Protein AF-A0A075A414-F1 (afdb_monomer)

InterPro domains:
  IPR001487 Bromodomain [PF00439] (1-44)
  IPR001487 Bromodomain [PR00503] (6-24)
  IPR001487 Bromodomain [PR00503] (24-43)
  IPR001487 Bromodomain [PS50014] (1-43)
  IPR001487 Bromodomain [SM00297] (1-62)
  IPR036427 Bromodomain-like superfamily [G3DSA:1.20.920.10] (1-74)
  IPR036427 Bromodomain-like superfamily [SSF47370] (1-72)
  IPR050935 Bromodomain-containing chromatin reader [PTHR22880] (1-79)

Mean predicted aligned error: 11.96 Å

Foldseek 3Di:
DDLVVLVVCVLQVVDQFVVVSVVVLVVVLVVQCVPQPCPDPSNVVSVVLVVVVVVVSVVDDGPPDPPRDDPPPDDPVVVVVVSVVSVVVVVVVVVVVVVVVVVD

Structure (mmCIF, N/CA/C/O backbone):
data_AF-A0A075A414-F1
#
_entry.id   AF-A0A075A414-F1
#
loop_
_atom_site.group_PDB
_atom_site.id
_atom_site.type_symbol
_atom_site.label_atom_id
_atom_site.label_alt_id
_atom_site.label_comp_id
_atom_site.label_asym_id
_atom_site.label_entity_id
_atom_site.label_seq_id
_atom_site.pdbx_PDB_ins_code
_atom_site.Cartn_x
_atom_site.Cartn_y
_atom_site.Cartn_z
_atom_site.occupancy
_atom_site.B_iso_or_equiv
_atom_site.auth_seq_id
_atom_site.auth_comp_id
_atom_site.auth_asym_id
_atom_site.auth_atom_id
_atom_site.pdbx_PDB_model_num
ATOM 1 N N . MET A 1 1 ? 3.922 -5.658 6.764 1.00 89.81 1 MET A N 1
ATOM 2 C CA . MET A 1 1 ? 4.330 -4.712 5.708 1.00 89.81 1 MET A CA 1
ATOM 3 C C . MET A 1 1 ? 3.948 -3.312 6.148 1.00 89.81 1 MET A C 1
ATOM 5 O O . MET A 1 1 ? 2.891 -3.174 6.752 1.00 89.81 1 MET A O 1
ATOM 9 N N . ASP A 1 2 ? 4.787 -2.316 5.876 1.00 91.12 2 ASP A N 1
ATOM 10 C CA . ASP A 1 2 ? 4.576 -0.896 6.188 1.00 91.12 2 ASP A CA 1
ATOM 11 C C . ASP A 1 2 ? 5.215 -0.018 5.094 1.00 91.12 2 ASP A C 1
ATOM 13 O O . ASP A 1 2 ? 6.011 -0.505 4.287 1.00 91.12 2 ASP A O 1
ATOM 17 N N . LEU A 1 3 ? 4.890 1.279 5.063 1.00 86.44 3 LEU A N 1
ATOM 18 C CA . LEU A 1 3 ? 5.360 2.188 4.009 1.00 86.44 3 LEU A CA 1
ATOM 19 C C . LEU A 1 3 ? 6.884 2.371 3.974 1.00 86.44 3 LEU A C 1
ATOM 21 O O . LEU A 1 3 ? 7.440 2.581 2.895 1.00 86.44 3 LEU A O 1
ATOM 25 N N . SER A 1 4 ? 7.574 2.300 5.115 1.00 89.38 4 SER A N 1
ATOM 26 C CA . SER A 1 4 ? 9.036 2.453 5.166 1.00 89.38 4 SER A CA 1
ATOM 27 C C . SER A 1 4 ? 9.721 1.229 4.566 1.00 89.38 4 SER A C 1
ATOM 29 O O . SER A 1 4 ? 10.649 1.361 3.761 1.00 89.38 4 SER A O 1
ATOM 31 N N . THR A 1 5 ? 9.214 0.039 4.891 1.00 89.31 5 THR A N 1
ATOM 32 C CA . THR A 1 5 ? 9.655 -1.216 4.274 1.00 89.31 5 THR A CA 1
ATOM 33 C C . THR A 1 5 ? 9.357 -1.225 2.774 1.00 89.31 5 THR A 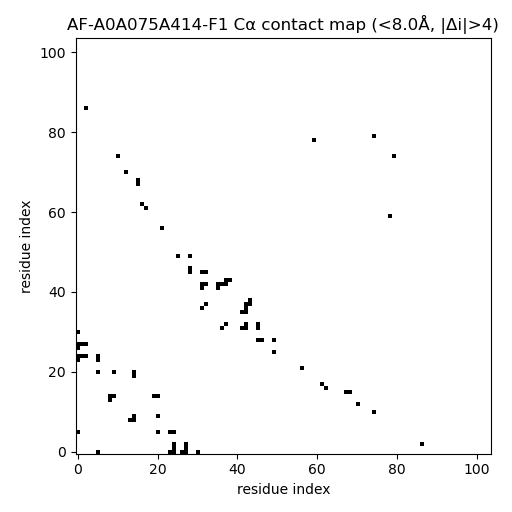C 1
ATOM 35 O O . THR A 1 5 ? 10.260 -1.466 1.972 1.00 89.31 5 THR A O 1
ATOM 38 N N . GLY A 1 6 ? 8.131 -0.869 2.373 1.00 89.75 6 GLY A N 1
ATOM 39 C CA . GLY A 1 6 ? 7.730 -0.808 0.965 1.00 89.75 6 GLY A CA 1
ATOM 40 C C . GLY A 1 6 ? 8.596 0.154 0.144 1.00 89.75 6 GLY A C 1
ATOM 41 O O . GLY A 1 6 ? 9.052 -0.201 -0.942 1.00 89.75 6 GLY A O 1
ATOM 42 N N . LYS A 1 7 ? 8.910 1.335 0.697 1.00 86.88 7 LYS A N 1
ATOM 43 C CA . LYS A 1 7 ? 9.838 2.302 0.092 1.00 86.88 7 LYS A CA 1
ATOM 44 C C . LYS A 1 7 ? 11.242 1.718 -0.073 1.00 86.88 7 LYS A C 1
ATOM 46 O O . LYS A 1 7 ? 11.839 1.879 -1.132 1.00 86.88 7 LYS A O 1
ATOM 51 N N . THR A 1 8 ? 11.771 1.061 0.960 1.00 90.56 8 THR A N 1
ATOM 52 C CA . THR A 1 8 ? 13.116 0.465 0.923 1.00 90.56 8 THR A CA 1
ATOM 53 C C . THR A 1 8 ? 13.216 -0.593 -0.172 1.00 90.56 8 THR A C 1
ATOM 55 O O . THR A 1 8 ? 14.133 -0.534 -0.988 1.00 90.56 8 THR A O 1
ATOM 58 N N . LYS A 1 9 ? 12.239 -1.506 -0.249 1.00 89.75 9 LYS A N 1
ATOM 59 C CA . LYS A 1 9 ? 12.177 -2.536 -1.297 1.00 89.75 9 LYS A CA 1
ATOM 60 C C . LYS A 1 9 ? 12.110 -1.932 -2.700 1.00 89.75 9 LYS A C 1
ATOM 62 O O . LYS A 1 9 ? 12.812 -2.389 -3.596 1.00 89.75 9 LYS A O 1
ATOM 67 N N . LEU A 1 10 ? 11.312 -0.877 -2.871 1.00 87.06 10 LEU A N 1
ATOM 68 C CA . LEU A 1 10 ? 11.174 -0.184 -4.149 1.00 87.06 10 LEU A CA 1
ATOM 69 C C . LEU A 1 10 ? 12.483 0.468 -4.601 1.00 87.06 10 LEU A C 1
ATOM 71 O O . LEU A 1 10 ? 12.898 0.275 -5.738 1.00 87.06 10 LEU A O 1
ATOM 75 N N . VAL A 1 11 ? 13.141 1.226 -3.718 1.00 87.69 11 VAL A N 1
ATOM 76 C CA . VAL A 1 11 ? 14.416 1.898 -4.034 1.00 87.69 11 VAL A CA 1
ATOM 77 C C . VAL A 1 11 ? 15.517 0.882 -4.330 1.00 87.69 11 VAL A C 1
ATOM 79 O O . VAL A 1 11 ? 16.370 1.131 -5.173 1.00 87.69 11 VAL A O 1
ATOM 82 N N . ALA A 1 12 ? 15.477 -0.275 -3.672 1.00 89.00 12 ALA A N 1
ATOM 83 C CA . ALA A 1 12 ? 16.390 -1.379 -3.928 1.00 89.00 12 ALA A CA 1
ATOM 84 C C . ALA A 1 12 ? 16.042 -2.199 -5.190 1.00 89.00 12 ALA A C 1
ATOM 86 O O . ALA A 1 12 ? 16.703 -3.204 -5.439 1.00 89.00 12 ALA A O 1
ATOM 87 N N . GLY A 1 13 ? 15.013 -1.819 -5.961 1.00 86.31 13 GLY A N 1
ATOM 88 C CA . GLY A 1 13 ? 14.616 -2.521 -7.186 1.00 86.31 13 GLY A CA 1
ATOM 89 C C . GLY A 1 13 ? 14.095 -3.942 -6.949 1.00 86.31 13 GLY A C 1
ATOM 90 O O . GLY A 1 13 ? 14.203 -4.787 -7.828 1.00 86.31 13 GLY A O 1
ATOM 91 N N . GLN A 1 14 ? 13.559 -4.234 -5.759 1.00 91.06 14 GLN A N 1
ATOM 92 C CA . GLN A 1 14 ? 13.147 -5.591 -5.368 1.00 91.06 14 GLN A CA 1
ATOM 93 C C . GLN A 1 14 ? 11.753 -5.993 -5.870 1.00 91.06 14 GLN A C 1
ATOM 95 O O . GLN A 1 14 ? 11.295 -7.088 -5.553 1.00 91.06 14 GLN A O 1
ATOM 100 N N . TYR A 1 15 ? 11.066 -5.113 -6.602 1.00 88.81 15 TYR A N 1
ATOM 101 C CA . TYR A 1 15 ? 9.787 -5.417 -7.237 1.00 88.81 15 TYR A CA 1
ATOM 102 C C . TYR A 1 15 ? 9.992 -5.581 -8.738 1.00 88.81 15 TYR A C 1
ATOM 104 O O . TYR A 1 15 ? 10.461 -4.660 -9.404 1.00 88.81 15 TYR A O 1
ATOM 112 N N . HIS A 1 16 ? 9.602 -6.736 -9.267 1.00 86.31 16 HIS A N 1
ATOM 113 C CA . HIS A 1 16 ? 9.694 -7.056 -10.694 1.00 86.31 16 HIS A CA 1
ATOM 114 C C . HIS A 1 16 ? 8.527 -6.475 -11.490 1.00 86.31 16 HIS A C 1
ATOM 116 O O . HIS A 1 16 ? 8.582 -6.401 -12.714 1.00 86.31 16 HIS A O 1
ATOM 122 N N . SER A 1 17 ? 7.456 -6.080 -10.801 1.00 87.38 17 SER A N 1
ATOM 123 C CA . SER A 1 17 ? 6.312 -5.404 -11.396 1.00 87.38 17 SER A CA 1
ATOM 124 C C . SER A 1 17 ? 5.668 -4.442 -10.403 1.00 87.38 17 SER A C 1
ATOM 126 O O . SER A 1 17 ? 5.766 -4.613 -9.183 1.00 87.38 17 SER A O 1
ATOM 128 N N . LYS A 1 18 ? 4.920 -3.462 -10.922 1.00 87.88 18 LYS A N 1
ATOM 129 C CA . LYS A 1 18 ? 4.101 -2.577 -10.083 1.00 87.88 18 LYS A CA 1
ATOM 130 C C . LYS A 1 18 ? 3.062 -3.340 -9.249 1.00 87.88 18 LYS A C 1
ATOM 132 O O . LYS A 1 18 ? 2.646 -2.845 -8.204 1.00 87.88 18 LYS A O 1
ATOM 137 N N . TYR A 1 19 ? 2.659 -4.539 -9.678 1.00 93.00 19 TYR A N 1
ATOM 138 C CA . TYR A 1 19 ? 1.702 -5.370 -8.951 1.00 93.00 19 TYR A CA 1
ATOM 139 C C . TYR A 1 19 ? 2.305 -5.959 -7.673 1.00 93.00 19 TYR A C 1
ATOM 141 O O . TYR A 1 19 ? 1.643 -5.922 -6.644 1.00 93.00 19 TYR A O 1
ATOM 149 N N . GLU A 1 20 ? 3.576 -6.380 -7.687 1.00 90.69 20 GLU A N 1
ATOM 150 C CA . GLU A 1 20 ? 4.255 -6.853 -6.467 1.00 90.69 20 GLU A CA 1
ATOM 151 C C . GLU A 1 20 ? 4.358 -5.740 -5.411 1.00 90.69 20 GLU A C 1
ATOM 153 O O . GLU A 1 20 ? 4.164 -5.975 -4.218 1.00 90.69 20 GLU A O 1
ATOM 158 N N . PHE A 1 21 ? 4.604 -4.500 -5.850 1.00 92.50 21 PHE A N 1
ATOM 159 C CA . PHE A 1 21 ? 4.544 -3.335 -4.968 1.00 92.50 21 PHE A CA 1
ATOM 160 C C . PHE A 1 21 ? 3.128 -3.118 -4.417 1.00 92.50 21 PHE A C 1
ATOM 162 O O . PHE A 1 21 ? 2.961 -2.879 -3.220 1.00 92.50 21 PHE A O 1
ATOM 169 N N . ALA A 1 22 ? 2.103 -3.211 -5.268 1.00 93.75 22 ALA A N 1
ATOM 170 C CA . ALA A 1 22 ? 0.719 -3.040 -4.842 1.00 93.75 22 ALA A CA 1
ATOM 171 C C . ALA A 1 22 ? 0.278 -4.098 -3.828 1.00 93.75 22 ALA A C 1
ATOM 173 O O . ALA A 1 22 ? -0.410 -3.756 -2.868 1.00 93.75 22 ALA A O 1
ATOM 174 N N . ASP A 1 23 ? 0.701 -5.347 -3.992 1.00 96.31 23 ASP A N 1
ATOM 175 C CA . ASP A 1 23 ? 0.366 -6.434 -3.074 1.00 96.31 23 ASP A CA 1
ATOM 176 C C . ASP A 1 23 ? 0.930 -6.190 -1.672 1.00 96.31 23 ASP A C 1
ATOM 178 O O . ASP A 1 23 ? 0.223 -6.366 -0.678 1.00 96.31 23 ASP A O 1
ATOM 182 N N . ASP A 1 24 ? 2.154 -5.674 -1.574 1.00 96.25 24 ASP A N 1
ATOM 183 C CA . ASP A 1 24 ? 2.751 -5.294 -0.296 1.00 96.25 24 ASP A CA 1
ATOM 184 C C . ASP A 1 24 ? 1.996 -4.132 0.374 1.00 96.25 24 ASP A C 1
ATOM 186 O O . ASP A 1 24 ? 1.705 -4.167 1.578 1.00 96.25 24 ASP A O 1
ATOM 190 N N . ILE A 1 25 ? 1.613 -3.108 -0.390 1.00 95.25 25 ILE A N 1
ATOM 191 C CA . ILE A 1 25 ? 0.834 -1.983 0.146 1.00 95.25 25 ILE A CA 1
ATOM 192 C C . ILE A 1 25 ? -0.575 -2.430 0.570 1.00 95.25 25 ILE A C 1
ATOM 194 O O . ILE A 1 25 ? -1.046 -2.055 1.646 1.00 95.25 25 ILE A O 1
ATOM 198 N N . ARG A 1 26 ? -1.232 -3.300 -0.201 1.00 97.25 26 ARG A N 1
ATOM 199 C CA . ARG A 1 26 ? -2.525 -3.901 0.169 1.00 97.25 26 ARG A CA 1
ATOM 200 C C . ARG A 1 26 ? -2.406 -4.780 1.408 1.00 97.25 26 ARG A C 1
ATOM 202 O O . ARG A 1 26 ? -3.263 -4.719 2.287 1.00 97.25 26 ARG A O 1
ATOM 209 N N . LEU A 1 27 ? -1.315 -5.533 1.547 1.00 96.75 27 LEU A N 1
ATOM 210 C CA . LEU A 1 27 ? -1.022 -6.307 2.750 1.00 96.75 27 LEU A CA 1
ATOM 211 C C . LEU A 1 27 ? -0.861 -5.404 3.982 1.00 96.75 27 LEU A C 1
ATOM 213 O O . LEU A 1 27 ? -1.302 -5.772 5.071 1.00 96.75 27 LEU A O 1
ATOM 217 N N . MET A 1 28 ? -0.254 -4.222 3.847 1.00 96.44 28 MET A N 1
ATOM 218 C CA . MET A 1 28 ? -0.200 -3.241 4.937 1.00 96.44 28 MET A CA 1
ATOM 219 C C . MET A 1 28 ? -1.612 -2.822 5.384 1.00 96.44 28 MET A C 1
ATOM 221 O O . MET A 1 28 ? -1.888 -2.839 6.585 1.00 96.44 28 MET A O 1
ATOM 225 N N . PHE A 1 29 ? -2.517 -2.506 4.451 1.00 95.38 29 PHE A N 1
ATOM 226 C CA . PHE A 1 29 ? -3.908 -2.164 4.778 1.00 95.38 29 PHE A CA 1
ATOM 227 C C . PHE A 1 29 ? -4.666 -3.334 5.412 1.00 95.38 29 PHE A C 1
ATOM 229 O O . PHE A 1 29 ? -5.272 -3.168 6.468 1.00 95.38 29 PHE A O 1
ATOM 236 N N . ASN A 1 30 ? -4.550 -4.537 4.849 1.00 96.56 30 ASN A N 1
ATOM 237 C CA . ASN A 1 30 ? -5.193 -5.734 5.394 1.00 96.56 30 ASN A CA 1
ATOM 238 C C . ASN A 1 30 ? -4.737 -6.025 6.828 1.00 96.56 30 ASN A C 1
ATOM 240 O O . ASN A 1 30 ? -5.554 -6.356 7.686 1.00 96.56 30 ASN A O 1
ATOM 244 N N . ASN A 1 31 ? -3.444 -5.856 7.116 1.00 94.56 31 ASN A N 1
ATOM 245 C CA . ASN A 1 31 ? -2.932 -5.975 8.478 1.00 94.56 31 ASN A CA 1
ATOM 246 C C . ASN A 1 31 ? -3.497 -4.876 9.385 1.00 94.56 31 ASN A C 1
ATOM 248 O O . ASN A 1 31 ? -3.895 -5.172 10.509 1.00 94.56 31 ASN A O 1
ATOM 252 N N . CYS A 1 32 ? -3.587 -3.633 8.902 1.00 94.69 32 CYS A N 1
ATOM 253 C CA . CYS A 1 32 ? -4.218 -2.544 9.648 1.00 94.69 32 CYS A CA 1
ATOM 254 C C . CYS A 1 32 ? -5.647 -2.919 10.074 1.00 94.69 32 CYS A C 1
ATOM 256 O O . CYS A 1 32 ? -5.977 -2.813 11.253 1.00 94.69 32 CYS A O 1
ATOM 258 N N . TYR A 1 33 ? -6.465 -3.434 9.158 1.00 95.25 33 TYR A N 1
ATOM 259 C CA . TYR A 1 33 ? -7.847 -3.815 9.458 1.00 95.25 33 TYR A CA 1
ATOM 260 C C . TYR A 1 33 ? -7.925 -5.022 10.388 1.00 95.25 33 TYR A C 1
ATOM 262 O O . TYR A 1 33 ? -8.686 -5.017 11.353 1.00 95.25 33 TYR A O 1
ATOM 270 N N . LYS A 1 34 ? -7.087 -6.034 10.144 1.00 94.00 34 LYS A N 1
ATOM 271 C CA . LYS A 1 34 ? -7.045 -7.259 10.943 1.00 94.00 34 LYS A CA 1
ATOM 272 C C . LYS A 1 34 ? -6.672 -6.999 12.402 1.00 94.00 34 LYS A C 1
ATOM 274 O O . LYS A 1 34 ? -7.273 -7.599 13.287 1.00 94.00 34 LYS A O 1
ATOM 279 N N . TYR A 1 35 ? -5.671 -6.156 12.654 1.00 93.94 35 TYR A N 1
ATOM 280 C CA . TYR A 1 35 ? -5.151 -5.945 14.008 1.00 93.94 35 TYR A CA 1
ATOM 281 C C . TYR A 1 35 ? -5.888 -4.856 14.782 1.00 93.94 35 TYR A C 1
ATOM 283 O O . TYR A 1 35 ? -5.990 -4.962 16.000 1.00 93.94 35 TYR A O 1
ATOM 291 N N . ASN A 1 36 ? -6.411 -3.834 14.101 1.00 90.62 36 ASN A N 1
ATOM 292 C CA . ASN A 1 36 ? -7.114 -2.737 14.769 1.00 90.62 36 ASN A CA 1
ATOM 293 C C . ASN A 1 36 ? -8.641 -2.915 14.777 1.00 90.62 36 ASN A C 1
ATOM 295 O O . ASN A 1 36 ? -9.331 -2.189 15.484 1.00 90.62 36 ASN A O 1
ATOM 299 N N . GLY A 1 37 ? -9.177 -3.868 14.011 1.00 91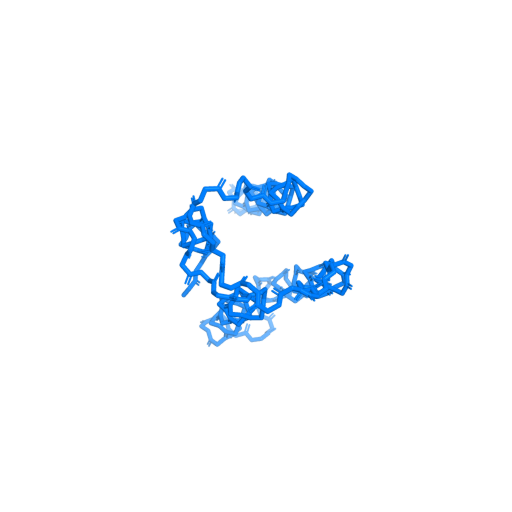.81 37 GLY A N 1
ATOM 300 C CA . GLY A 1 37 ? -10.613 -4.023 13.792 1.00 91.81 37 GLY A CA 1
ATOM 301 C C . GLY A 1 37 ? -11.136 -3.046 12.738 1.00 91.81 37 GLY A C 1
ATOM 302 O O . GLY A 1 37 ? -10.718 -1.888 12.667 1.00 91.81 37 GLY A O 1
ATOM 303 N N . GLU A 1 38 ? -12.067 -3.513 11.910 1.00 92.50 38 GLU A N 1
ATOM 304 C CA . GLU A 1 38 ? -12.553 -2.782 10.733 1.00 92.50 38 GLU A CA 1
ATOM 305 C C . GLU A 1 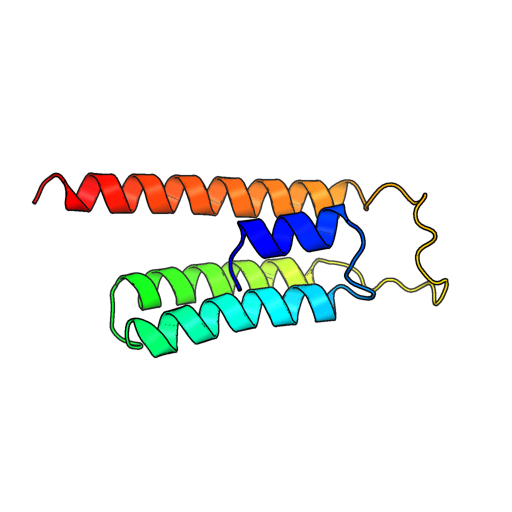38 ? -13.274 -1.461 11.026 1.00 92.50 38 GLU A C 1
ATOM 307 O O . GLU A 1 38 ? -13.296 -0.583 10.155 1.00 92.50 38 GLU A O 1
ATOM 312 N N . ASP A 1 39 ? -13.835 -1.332 12.230 1.00 91.81 39 ASP A N 1
ATOM 313 C CA . ASP A 1 39 ? -14.599 -0.166 12.688 1.00 91.81 39 ASP A CA 1
ATOM 314 C C . ASP A 1 39 ? -13.756 0.840 13.483 1.00 91.81 39 ASP A C 1
ATOM 316 O O . ASP A 1 39 ? -14.249 1.907 13.863 1.00 91.81 39 ASP A O 1
ATOM 320 N N . SER A 1 40 ? -12.480 0.529 13.729 1.00 94.56 40 SER A N 1
ATOM 321 C CA . SER A 1 40 ? -11.567 1.447 14.409 1.00 94.56 40 SER A CA 1
ATOM 322 C C . SER A 1 40 ? -11.306 2.698 13.574 1.00 94.56 40 SER A C 1
ATOM 324 O O . SER A 1 40 ? -11.302 2.668 12.340 1.00 94.56 40 SER A O 1
ATOM 326 N N . ASP A 1 41 ? -11.029 3.818 14.238 1.00 91.44 41 ASP A N 1
ATOM 327 C CA . ASP A 1 41 ? -10.761 5.077 13.537 1.00 91.44 41 ASP A CA 1
ATOM 328 C C . ASP A 1 41 ? -9.508 4.989 12.658 1.00 91.44 41 ASP A C 1
ATOM 330 O O . ASP A 1 41 ? -9.483 5.524 11.548 1.00 91.44 41 ASP A O 1
ATOM 334 N N . VAL A 1 42 ? -8.509 4.210 13.081 1.00 88.25 42 VAL A N 1
ATOM 335 C CA . VAL A 1 42 ? -7.326 3.920 12.263 1.00 88.25 42 VAL A CA 1
ATOM 336 C C . VAL A 1 42 ? -7.670 3.092 11.019 1.00 88.25 42 VAL A C 1
ATOM 338 O O . VAL A 1 42 ? -7.146 3.379 9.940 1.00 88.25 42 VAL A O 1
ATOM 341 N N . ALA A 1 43 ? -8.595 2.128 11.106 1.00 91.12 43 ALA A N 1
ATOM 342 C CA . ALA A 1 43 ? -9.063 1.380 9.940 1.00 91.12 43 ALA A CA 1
ATOM 343 C C . ALA A 1 43 ? -9.867 2.263 8.975 1.00 91.12 43 ALA A C 1
ATOM 345 O O . ALA A 1 43 ? -9.672 2.163 7.763 1.00 91.12 43 ALA A O 1
ATOM 346 N N . LYS A 1 44 ? -10.699 3.184 9.479 1.00 92.75 44 LYS A N 1
ATOM 347 C CA . LYS A 1 44 ? -11.421 4.163 8.642 1.00 92.75 44 LYS A CA 1
ATOM 348 C C . LYS A 1 44 ? -10.454 5.055 7.860 1.00 92.75 44 LYS A C 1
ATOM 350 O O . LYS A 1 44 ? -10.601 5.202 6.647 1.00 92.75 44 LYS A O 1
ATOM 355 N N . VAL A 1 45 ? -9.423 5.589 8.521 1.00 92.88 45 VAL A N 1
ATOM 356 C CA . VAL A 1 45 ? -8.356 6.357 7.851 1.00 92.88 45 VAL A CA 1
ATOM 357 C C . VAL A 1 45 ? -7.597 5.479 6.850 1.00 92.88 45 VAL A C 1
ATOM 359 O O . VAL A 1 45 ? -7.316 5.914 5.732 1.00 92.88 45 VAL A O 1
ATOM 362 N N . GLY A 1 46 ? -7.318 4.225 7.209 1.00 91.69 46 GLY A N 1
ATOM 363 C CA . GLY A 1 46 ? -6.6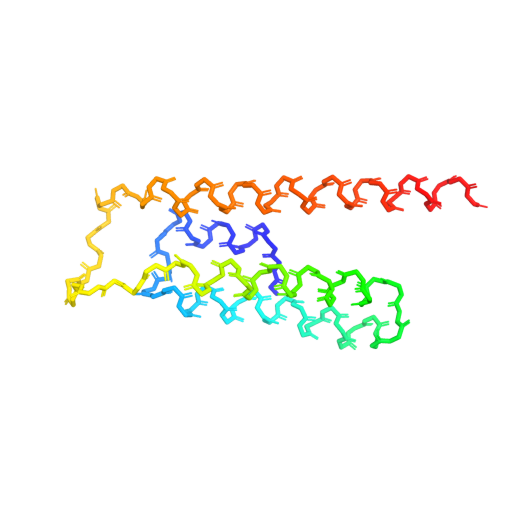98 3.250 6.318 1.00 91.69 46 GLY A CA 1
ATOM 364 C C . GLY A 1 46 ? -7.510 3.003 5.044 1.00 91.69 46 GLY A C 1
ATOM 365 O O . GLY A 1 46 ? -6.929 2.960 3.967 1.00 91.69 46 GLY A O 1
ATOM 366 N N . LYS A 1 47 ? -8.842 2.879 5.137 1.00 93.50 47 LYS A N 1
ATOM 367 C CA . LYS A 1 47 ? -9.752 2.696 3.987 1.00 93.50 47 LYS A CA 1
ATOM 368 C C . LYS A 1 47 ? -9.729 3.906 3.041 1.00 93.50 47 LYS A C 1
ATOM 370 O O . LYS A 1 47 ? -9.668 3.731 1.826 1.00 93.50 47 LYS A O 1
ATOM 375 N N . LEU A 1 48 ? -9.686 5.130 3.581 1.00 92.75 48 LEU A N 1
ATOM 376 C CA . LEU A 1 48 ? -9.524 6.349 2.772 1.00 92.75 48 LEU A CA 1
ATOM 377 C C . LEU A 1 48 ? -8.182 6.369 2.029 1.00 92.75 48 LEU A C 1
ATOM 379 O O . LEU A 1 48 ? -8.129 6.681 0.841 1.00 92.75 48 LEU A O 1
ATOM 383 N N . LEU A 1 49 ? -7.094 6.012 2.717 1.00 90.88 49 LEU A N 1
ATOM 384 C CA . LEU A 1 49 ? -5.768 5.968 2.106 1.00 90.88 49 LEU A CA 1
ATOM 385 C C . LEU A 1 49 ? -5.664 4.868 1.041 1.00 90.88 49 LEU A C 1
ATOM 387 O O . LEU A 1 49 ? -5.052 5.098 -0.000 1.00 90.88 49 LEU A O 1
ATOM 391 N N . GLN A 1 50 ? -6.292 3.711 1.270 1.00 94.69 50 GLN A N 1
ATOM 392 C CA . GLN A 1 50 ? -6.381 2.645 0.276 1.00 94.69 50 GLN A CA 1
ATOM 393 C C . GLN A 1 50 ? -7.109 3.125 -0.985 1.00 94.69 50 GLN A C 1
ATOM 395 O O . GLN A 1 50 ? -6.605 2.908 -2.080 1.0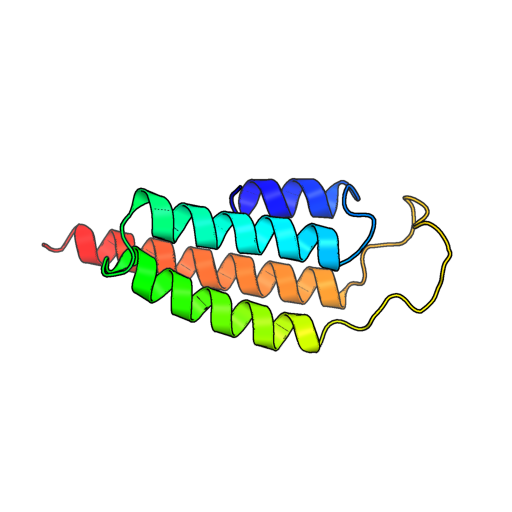0 94.69 50 GLN A O 1
ATOM 400 N N . ALA A 1 51 ? -8.233 3.838 -0.859 1.00 93.25 51 ALA A N 1
ATOM 401 C CA . ALA A 1 51 ? -8.950 4.367 -2.022 1.00 93.25 51 ALA A CA 1
ATOM 402 C C . ALA A 1 51 ? -8.079 5.318 -2.868 1.00 93.25 51 ALA A C 1
ATOM 404 O O . ALA A 1 51 ? -8.016 5.178 -4.088 1.00 93.25 51 ALA A O 1
ATOM 405 N N . ILE A 1 52 ? -7.347 6.234 -2.220 1.00 91.62 52 ILE A N 1
ATOM 406 C CA . ILE A 1 52 ? -6.405 7.144 -2.898 1.00 91.62 52 ILE A CA 1
ATOM 407 C C . ILE A 1 52 ? -5.283 6.358 -3.587 1.00 91.62 52 ILE A C 1
ATOM 409 O O . ILE A 1 52 ? -4.872 6.699 -4.700 1.00 91.62 52 ILE A O 1
ATOM 413 N N . PHE A 1 53 ? -4.774 5.316 -2.925 1.00 92.69 53 PHE A N 1
ATOM 414 C CA . PHE A 1 53 ? -3.752 4.445 -3.488 1.00 92.69 53 PHE A CA 1
ATOM 415 C C . PHE A 1 53 ? -4.252 3.746 -4.757 1.00 92.69 53 PHE A C 1
ATOM 417 O O . PHE A 1 53 ? -3.585 3.846 -5.781 1.00 92.69 53 PHE A O 1
ATOM 424 N N . GLU A 1 54 ? -5.425 3.109 -4.724 1.00 93.81 54 GLU A N 1
ATOM 425 C CA . GLU A 1 54 ? -5.971 2.389 -5.883 1.00 93.81 54 GLU A CA 1
ATOM 426 C C . GLU A 1 54 ? -6.263 3.341 -7.056 1.00 93.81 54 GLU A C 1
ATOM 428 O O . GLU A 1 54 ? -5.901 3.047 -8.195 1.00 93.81 54 GLU A O 1
ATOM 433 N N . GLU A 1 55 ? -6.820 4.530 -6.794 1.00 92.75 55 GLU A N 1
ATOM 434 C CA . GLU A 1 55 ? -7.047 5.543 -7.838 1.00 92.75 55 GLU A CA 1
ATOM 435 C C . GLU A 1 55 ? -5.731 6.018 -8.478 1.00 92.75 55 GLU A C 1
ATOM 437 O O . GLU A 1 55 ? -5.652 6.269 -9.684 1.00 92.75 55 GLU A O 1
ATOM 442 N N . SER A 1 56 ? -4.676 6.141 -7.671 1.00 88.44 56 SER A N 1
ATOM 443 C CA . SER A 1 56 ? -3.344 6.518 -8.150 1.00 88.44 56 SER A CA 1
ATOM 444 C C . SER A 1 56 ? -2.676 5.376 -8.914 1.00 88.44 56 SER A C 1
ATOM 446 O O . SER A 1 56 ? -2.001 5.622 -9.910 1.00 88.44 56 SER A O 1
ATOM 448 N N . PHE A 1 57 ? -2.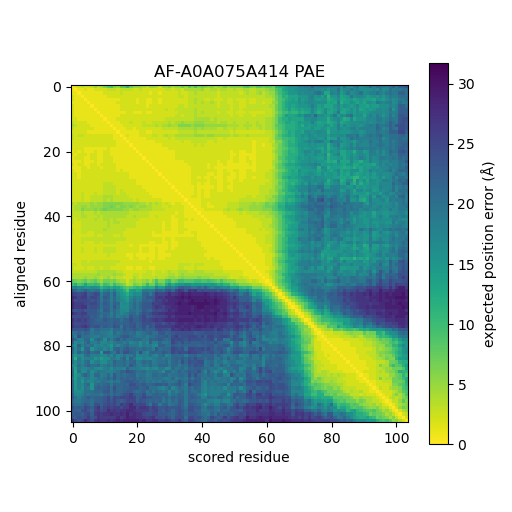882 4.133 -8.479 1.00 89.88 57 PHE A N 1
ATOM 449 C CA . PHE A 1 57 ? -2.281 2.942 -9.069 1.00 89.88 57 PHE A CA 1
ATOM 450 C C . PHE A 1 57 ? -2.766 2.693 -10.501 1.00 89.88 57 PHE A C 1
ATOM 452 O O . PHE A 1 57 ? -1.961 2.353 -11.364 1.00 89.88 57 PHE A O 1
ATOM 459 N N . VAL A 1 58 ? -4.046 2.954 -10.788 1.00 90.56 58 VAL A N 1
ATOM 460 C CA . VAL A 1 58 ? -4.610 2.862 -12.151 1.00 90.56 58 VAL A CA 1
ATOM 461 C C . VAL A 1 58 ? -3.914 3.813 -13.135 1.00 90.56 58 VAL A C 1
ATOM 463 O O . VAL A 1 58 ? -3.835 3.523 -14.324 1.00 90.56 58 VAL A O 1
ATOM 466 N N . LYS A 1 59 ? -3.386 4.944 -12.650 1.00 89.25 59 LYS A N 1
ATOM 467 C CA . LYS A 1 59 ? -2.686 5.945 -13.474 1.00 89.25 59 LYS A CA 1
ATOM 468 C C . LYS A 1 59 ? -1.225 5.572 -13.739 1.00 89.25 59 LYS A C 1
ATOM 470 O O . LYS A 1 59 ? -0.584 6.219 -14.562 1.00 89.25 59 LYS A O 1
ATOM 475 N N . VAL A 1 60 ? -0.689 4.567 -13.043 1.00 85.19 60 VAL A N 1
ATOM 476 C CA . VAL A 1 60 ? 0.654 4.047 -13.311 1.00 85.19 60 VAL A CA 1
ATOM 477 C C . VAL A 1 60 ? 0.563 3.204 -14.586 1.00 85.19 60 VAL A C 1
ATOM 479 O O . VAL A 1 60 ? -0.20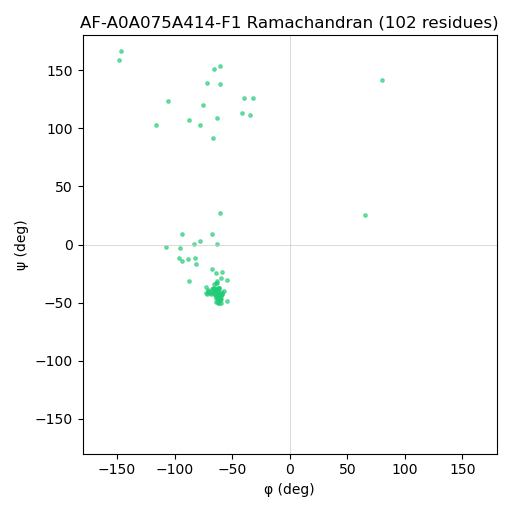5 2.239 -14.588 1.00 85.19 60 VAL A O 1
ATOM 482 N N . PRO A 1 61 ? 1.295 3.535 -15.665 1.00 83.56 61 PRO A N 1
ATOM 483 C CA . PRO A 1 61 ? 1.292 2.729 -16.884 1.00 83.56 61 PRO A CA 1
ATOM 484 C C . PRO A 1 61 ? 1.785 1.304 -16.600 1.00 83.56 61 PRO A C 1
ATOM 486 O O . PRO A 1 61 ? 2.470 1.050 -15.607 1.00 83.56 61 PRO A O 1
ATOM 489 N N . ASP A 1 62 ? 1.363 0.333 -17.405 1.00 75.31 62 ASP A N 1
ATOM 490 C CA . ASP A 1 62 ? 2.022 -0.975 -17.415 1.00 75.31 62 ASP A CA 1
ATOM 491 C C . ASP A 1 62 ? 3.391 -0.818 -18.082 1.00 75.31 62 ASP A C 1
ATOM 493 O O . ASP A 1 62 ? 3.522 -0.094 -19.071 1.00 75.31 62 ASP A O 1
ATOM 497 N N . ASP A 1 63 ? 4.420 -1.472 -17.543 1.00 64.62 63 ASP A N 1
ATOM 498 C CA . ASP A 1 63 ? 5.704 -1.571 -18.234 1.00 64.62 63 ASP A CA 1
ATOM 499 C C . ASP A 1 63 ? 5.496 -2.433 -19.493 1.00 64.62 63 ASP A C 1
ATOM 501 O O . ASP A 1 63 ? 5.609 -3.655 -19.452 1.00 64.62 63 ASP A O 1
ATOM 505 N N . GLU A 1 64 ? 5.184 -1.816 -20.639 1.00 52.06 64 GLU A N 1
ATOM 506 C CA . GLU A 1 64 ? 4.990 -2.507 -21.933 1.00 52.06 64 GLU A CA 1
ATOM 507 C C . GLU A 1 64 ? 6.277 -3.124 -22.516 1.00 52.06 64 GLU A C 1
ATOM 509 O O . GLU A 1 64 ? 6.321 -3.608 -23.645 1.00 52.06 64 GLU A O 1
ATOM 514 N N . SER A 1 65 ? 7.361 -3.155 -21.755 1.00 47.47 65 SER A N 1
ATOM 515 C CA . SER A 1 65 ? 8.629 -3.716 -22.184 1.00 47.47 65 SER A CA 1
ATOM 516 C C . SER A 1 65 ? 8.929 -4.911 -21.290 1.00 47.47 65 SER A C 1
ATOM 518 O O . SER A 1 65 ? 9.428 -4.731 -20.183 1.00 47.47 65 SER A O 1
ATOM 520 N N . GLY A 1 66 ? 8.720 -6.130 -21.802 1.00 46.16 66 GLY A N 1
ATOM 521 C CA . GLY A 1 66 ? 9.201 -7.403 -21.230 1.00 46.16 66 GLY A CA 1
ATOM 522 C C . GLY A 1 66 ? 10.734 -7.520 -21.119 1.00 46.16 66 GLY A C 1
ATOM 523 O O . GLY A 1 66 ? 11.295 -8.610 -21.174 1.00 46.16 66 GLY A O 1
ATOM 524 N N . VAL A 1 67 ? 11.422 -6.390 -20.991 1.00 46.81 67 VAL A N 1
ATOM 525 C CA . VAL A 1 67 ? 12.820 -6.257 -20.627 1.00 46.81 67 VAL A CA 1
ATOM 526 C C . VAL A 1 67 ? 12.855 -6.209 -19.105 1.00 46.81 67 VAL A C 1
ATOM 528 O O . VAL A 1 67 ? 12.465 -5.208 -18.505 1.00 46.81 67 VAL A O 1
ATOM 531 N N . VAL A 1 68 ? 13.321 -7.306 -18.503 1.00 49.47 68 VAL A N 1
ATOM 532 C CA . VAL A 1 68 ? 13.823 -7.356 -17.120 1.00 49.47 68 VAL A CA 1
ATOM 533 C C . VAL A 1 68 ? 14.465 -6.010 -16.758 1.00 49.47 68 VAL A C 1
ATOM 535 O O . VAL A 1 68 ? 15.331 -5.558 -17.515 1.00 49.47 68 VAL A O 1
ATOM 538 N N . PRO A 1 69 ? 14.067 -5.344 -15.656 1.00 47.47 69 PRO A N 1
ATOM 539 C CA . PRO A 1 69 ? 14.656 -4.067 -15.297 1.00 47.47 69 PRO A CA 1
ATOM 540 C C . PRO A 1 69 ? 16.137 -4.299 -15.016 1.00 47.47 69 PRO A C 1
ATOM 542 O O . PRO A 1 69 ? 16.516 -4.936 -14.035 1.00 47.47 69 PRO A O 1
ATOM 545 N N . SER A 1 70 ? 16.996 -3.820 -15.910 1.00 46.28 70 SER A N 1
ATOM 546 C CA . SER A 1 70 ? 18.406 -3.670 -15.602 1.00 46.28 70 SER A CA 1
ATOM 547 C C . SER A 1 70 ? 18.519 -2.692 -14.423 1.00 46.28 70 SER A C 1
ATOM 549 O O . SER A 1 70 ? 17.818 -1.676 -14.417 1.00 46.28 70 SER A O 1
ATOM 551 N N . PRO A 1 71 ? 19.399 -2.954 -13.438 1.00 52.38 71 PRO A N 1
ATOM 552 C CA . PRO A 1 71 ? 19.512 -2.168 -12.201 1.00 52.38 71 PRO A CA 1
ATOM 553 C C . PRO A 1 71 ? 19.932 -0.700 -12.417 1.00 52.38 71 PRO A C 1
ATOM 555 O O . PRO A 1 71 ? 20.059 0.051 -11.457 1.00 52.38 71 PRO A O 1
ATOM 558 N N . ASP A 1 72 ? 20.144 -0.299 -13.672 1.00 48.28 72 ASP A N 1
ATOM 559 C CA . ASP A 1 72 ? 20.640 1.006 -14.103 1.00 48.28 72 ASP A CA 1
ATOM 560 C C . ASP A 1 72 ? 19.562 1.889 -14.766 1.00 48.28 72 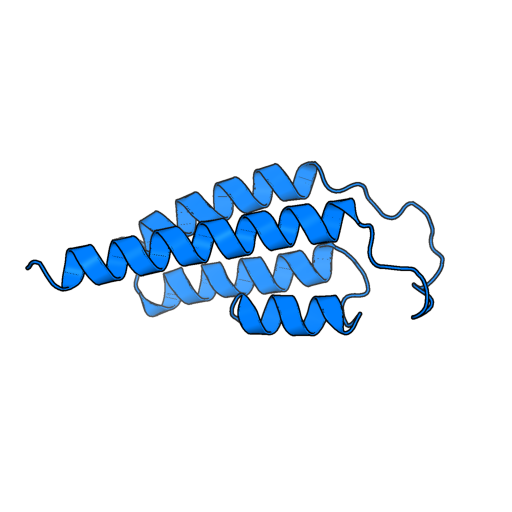ASP A C 1
ATOM 562 O O . ASP A 1 72 ? 19.819 3.041 -15.113 1.00 48.28 72 ASP A O 1
ATOM 566 N N . ARG A 1 73 ? 18.317 1.408 -14.937 1.00 50.44 73 ARG A N 1
ATOM 567 C CA . ARG A 1 73 ? 17.228 2.320 -15.320 1.00 50.44 73 ARG A CA 1
ATOM 568 C C . ARG A 1 73 ? 16.788 3.093 -14.087 1.00 50.44 73 ARG A C 1
ATOM 570 O O . ARG A 1 73 ? 16.075 2.567 -13.239 1.00 50.44 73 ARG A O 1
ATOM 577 N N . SER A 1 74 ? 17.233 4.348 -14.013 1.00 53.41 74 SER A N 1
ATOM 578 C CA . SER A 1 74 ? 16.689 5.381 -13.133 1.00 53.41 74 SER A CA 1
ATOM 579 C C . SER A 1 74 ? 15.179 5.182 -12.992 1.00 53.41 74 SER A C 1
ATOM 581 O O . SER A 1 74 ? 14.458 5.321 -13.982 1.00 53.41 74 SER A O 1
ATOM 583 N N . ILE A 1 75 ? 14.739 4.788 -11.792 1.00 60.03 75 ILE A N 1
ATOM 584 C CA . ILE A 1 75 ? 13.328 4.600 -11.426 1.00 60.03 75 ILE A CA 1
ATOM 585 C C . ILE A 1 75 ? 12.523 5.730 -12.067 1.00 60.03 75 ILE A C 1
ATOM 587 O O . ILE A 1 75 ? 12.900 6.886 -11.865 1.00 60.03 75 ILE A O 1
ATOM 591 N N . ASP A 1 76 ? 11.472 5.402 -12.838 1.00 65.75 76 ASP A N 1
ATOM 592 C CA . ASP A 1 76 ? 10.625 6.388 -13.525 1.00 65.75 76 ASP A CA 1
ATOM 593 C C . ASP A 1 76 ? 10.370 7.561 -12.574 1.00 65.75 76 ASP A C 1
ATOM 595 O O . ASP A 1 76 ? 9.765 7.410 -11.504 1.00 65.75 76 ASP A O 1
ATOM 599 N N . GLN A 1 77 ? 10.925 8.720 -12.932 1.00 60.00 77 GLN A N 1
ATOM 600 C CA . GLN A 1 77 ? 10.965 9.905 -12.083 1.00 60.00 77 GLN A CA 1
ATOM 601 C C . GLN A 1 77 ? 9.551 10.277 -11.602 1.00 60.00 77 GLN A C 1
ATOM 603 O O . GLN A 1 77 ? 9.380 10.784 -10.490 1.00 60.00 77 GLN A O 1
ATOM 608 N N . ASN A 1 78 ? 8.531 9.971 -12.412 1.00 67.56 78 ASN A N 1
ATOM 609 C CA . ASN A 1 78 ? 7.128 10.214 -12.103 1.00 67.56 78 ASN A CA 1
ATOM 610 C C . ASN A 1 78 ? 6.599 9.249 -11.038 1.00 67.56 78 ASN A C 1
ATOM 612 O O . ASN A 1 78 ? 5.912 9.682 -10.109 1.00 67.56 78 ASN A O 1
ATOM 616 N N . LEU A 1 79 ? 6.962 7.965 -11.117 1.00 69.12 79 LEU A N 1
ATOM 617 C CA . LEU A 1 79 ? 6.606 6.962 -10.113 1.00 69.12 79 LEU A CA 1
ATOM 618 C C . LEU A 1 79 ? 7.273 7.284 -8.772 1.00 69.12 79 LEU A C 1
ATOM 620 O O . LEU A 1 79 ? 6.618 7.269 -7.728 1.00 69.12 79 LEU A O 1
ATOM 624 N N . TYR A 1 80 ? 8.549 7.678 -8.799 1.00 73.12 80 TYR A N 1
ATOM 625 C CA . TYR A 1 80 ? 9.248 8.119 -7.595 1.00 73.12 80 TYR A CA 1
ATOM 626 C C . TYR A 1 80 ? 8.565 9.345 -6.975 1.00 73.12 80 TYR A C 1
ATOM 628 O O . TYR A 1 80 ? 8.326 9.379 -5.767 1.00 73.12 80 TYR A O 1
ATOM 636 N N . GLN A 1 81 ? 8.173 10.330 -7.787 1.00 69.62 81 GLN A N 1
ATOM 637 C CA . GLN A 1 81 ? 7.518 11.538 -7.292 1.00 69.62 81 GLN A CA 1
ATOM 638 C C . GLN A 1 81 ? 6.119 11.268 -6.715 1.00 69.62 81 GLN A C 1
ATOM 640 O O . GLN A 1 81 ? 5.784 11.806 -5.654 1.00 69.62 81 GLN A O 1
ATOM 645 N N . LEU A 1 82 ? 5.321 10.410 -7.358 1.00 75.75 82 LEU A N 1
ATOM 646 C CA . LEU A 1 82 ? 4.006 9.986 -6.866 1.00 75.75 82 LEU A CA 1
ATOM 647 C C . LEU A 1 82 ? 4.128 9.308 -5.495 1.00 75.75 82 LEU A C 1
ATOM 649 O O . LEU A 1 82 ? 3.386 9.618 -4.561 1.00 75.75 82 LEU A O 1
ATOM 653 N N . ILE A 1 83 ? 5.136 8.453 -5.347 1.00 70.00 83 ILE A N 1
ATOM 654 C CA . ILE A 1 83 ? 5.389 7.699 -4.120 1.00 70.00 83 ILE A CA 1
ATOM 655 C C . ILE A 1 83 ? 5.905 8.614 -3.005 1.00 70.00 83 ILE A C 1
ATOM 657 O O . ILE A 1 83 ? 5.440 8.521 -1.868 1.00 70.00 83 ILE A O 1
ATOM 661 N N . GLN A 1 84 ? 6.777 9.578 -3.311 1.00 71.12 84 GLN A N 1
ATOM 662 C CA . GLN A 1 84 ? 7.198 10.602 -2.345 1.00 71.12 84 GLN A CA 1
ATOM 663 C C . GLN A 1 84 ? 6.019 11.459 -1.864 1.00 71.12 84 GLN A C 1
ATOM 665 O O . GLN A 1 84 ? 5.948 11.809 -0.683 1.00 71.12 84 GLN A O 1
ATOM 670 N N . ASN A 1 85 ? 5.073 11.777 -2.748 1.00 74.69 85 ASN A N 1
ATOM 671 C CA . ASN A 1 85 ? 3.883 12.546 -2.392 1.00 74.69 85 ASN A CA 1
ATOM 672 C C . ASN A 1 85 ? 2.937 11.741 -1.491 1.00 74.69 85 ASN A C 1
ATOM 674 O O . ASN A 1 85 ? 2.460 12.279 -0.489 1.00 74.69 85 ASN A O 1
ATOM 678 N N . ALA A 1 86 ? 2.733 10.453 -1.787 1.00 72.00 86 ALA A N 1
ATOM 679 C CA . ALA A 1 86 ? 1.947 9.546 -0.952 1.00 72.00 86 ALA A CA 1
ATOM 680 C C . ALA A 1 86 ? 2.560 9.384 0.452 1.00 72.00 86 ALA A C 1
ATOM 682 O O . ALA A 1 86 ? 1.860 9.524 1.456 1.00 72.00 86 ALA A O 1
ATOM 683 N N . ILE A 1 87 ? 3.885 9.202 0.539 1.00 76.88 87 ILE A N 1
ATOM 684 C CA . ILE A 1 87 ? 4.614 9.092 1.814 1.00 76.88 87 ILE A CA 1
ATOM 685 C C . ILE A 1 87 ? 4.492 10.385 2.633 1.00 76.88 87 ILE A C 1
ATOM 687 O O . ILE A 1 87 ? 4.162 10.340 3.819 1.00 76.88 87 ILE A O 1
ATOM 691 N N . LYS A 1 88 ? 4.695 11.553 2.010 1.00 72.31 88 LYS A N 1
ATOM 692 C CA . LYS A 1 88 ? 4.545 12.856 2.684 1.00 72.31 88 LYS A CA 1
ATOM 693 C C . LYS A 1 88 ? 3.100 13.135 3.107 1.00 72.31 88 LYS A C 1
ATOM 695 O O . LYS A 1 88 ? 2.869 13.807 4.113 1.00 72.31 88 LYS A O 1
ATOM 700 N N . GLY A 1 89 ? 2.118 12.677 2.330 1.00 75.81 89 GLY A N 1
ATOM 701 C CA . GLY A 1 89 ? 0.699 12.742 2.679 1.00 75.81 89 GLY A CA 1
ATOM 702 C C . GLY A 1 89 ? 0.398 11.931 3.937 1.00 75.81 89 GLY A C 1
ATOM 703 O O . GLY A 1 89 ? -0.144 12.473 4.898 1.00 75.81 89 GLY A O 1
ATOM 704 N N . HIS A 1 90 ? 0.851 10.677 3.965 1.00 73.75 90 HIS A N 1
ATOM 705 C CA . HIS A 1 90 ? 0.693 9.790 5.114 1.00 73.75 90 HIS A CA 1
ATOM 706 C C . HIS A 1 90 ? 1.350 10.356 6.379 1.00 73.75 90 HIS A C 1
ATOM 708 O O . HIS A 1 90 ? 0.683 10.490 7.398 1.00 73.75 90 HIS A O 1
ATOM 714 N N . GLN A 1 91 ? 2.615 10.785 6.308 1.00 67.62 91 GLN A N 1
ATOM 715 C CA . GLN A 1 91 ? 3.328 11.351 7.463 1.00 67.62 91 GLN A CA 1
ATOM 716 C C . GLN A 1 91 ? 2.602 12.559 8.071 1.00 67.62 91 GLN A C 1
ATOM 718 O O . GLN A 1 91 ? 2.511 12.676 9.291 1.00 67.62 91 GLN A O 1
ATOM 723 N N . ARG A 1 92 ? 2.031 13.440 7.238 1.00 71.31 92 ARG A N 1
ATOM 724 C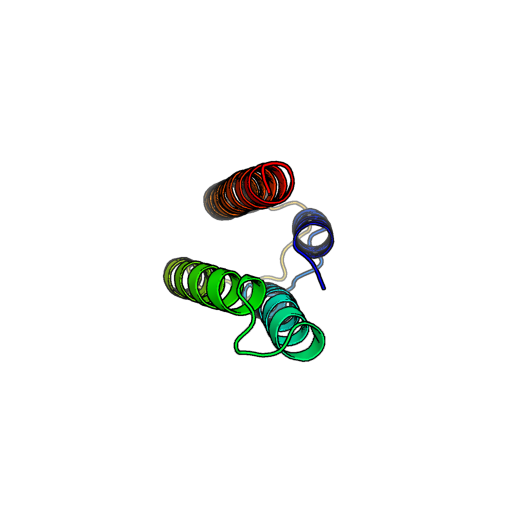 CA . ARG A 1 92 ? 1.251 14.591 7.720 1.00 71.31 92 ARG A CA 1
ATOM 725 C C . ARG A 1 92 ? -0.037 14.185 8.426 1.00 71.31 92 ARG A C 1
ATOM 727 O O . ARG A 1 92 ? -0.402 14.824 9.410 1.00 71.31 92 ARG A O 1
ATOM 734 N N . LEU A 1 93 ? -0.720 13.157 7.929 1.00 67.00 93 LEU A N 1
ATOM 735 C CA . LEU A 1 93 ? -1.942 12.646 8.547 1.00 67.00 93 LEU A CA 1
ATOM 736 C C . LEU A 1 93 ? -1.638 11.923 9.863 1.00 67.00 93 LEU A C 1
ATOM 738 O O . LEU A 1 93 ? -2.332 12.166 10.844 1.00 67.00 93 LEU A O 1
ATOM 742 N N . THR A 1 94 ? -0.561 11.136 9.921 1.00 63.66 94 THR A N 1
ATOM 743 C CA . THR A 1 94 ? -0.123 10.435 11.138 1.00 63.66 94 THR A CA 1
ATOM 744 C C . THR A 1 94 ? 0.280 11.408 12.247 1.00 63.66 94 THR A C 1
ATOM 746 O O . THR A 1 94 ? -0.175 11.258 13.376 1.00 63.66 94 THR A O 1
ATOM 749 N N . VAL A 1 95 ? 1.042 12.462 11.927 1.00 67.44 95 VAL A N 1
ATOM 750 C CA . VAL A 1 95 ? 1.412 13.503 12.907 1.00 67.44 95 VAL A CA 1
ATOM 751 C C . VAL A 1 95 ? 0.184 14.275 13.394 1.00 67.44 95 VAL A C 1
ATOM 753 O O . VAL A 1 95 ? 0.069 14.573 14.580 1.00 67.44 95 VAL A O 1
ATOM 756 N N . ARG A 1 96 ? -0.770 14.582 12.503 1.00 65.62 96 ARG A N 1
ATOM 757 C CA . ARG A 1 96 ? -2.038 15.215 12.903 1.00 65.62 96 ARG A CA 1
ATOM 758 C C . ARG A 1 96 ? -2.867 14.321 13.821 1.00 65.62 96 ARG A C 1
ATOM 760 O O . ARG A 1 96 ? -3.437 14.828 14.779 1.00 65.62 96 ARG A O 1
ATOM 767 N N . PHE A 1 97 ? -2.920 13.024 13.535 1.00 60.88 97 PHE A N 1
ATOM 768 C CA . PHE A 1 97 ? -3.647 12.057 14.349 1.00 60.88 97 PHE A CA 1
ATOM 769 C C . PHE A 1 97 ? -3.005 11.889 15.734 1.00 60.88 97 PHE A C 1
ATOM 771 O O . PHE A 1 97 ? -3.714 11.912 16.732 1.00 60.88 97 PHE A O 1
ATOM 778 N N . GLN A 1 98 ? -1.671 11.827 15.813 1.00 59.03 98 GLN A N 1
ATOM 779 C CA . GLN A 1 98 ? -0.939 11.798 17.086 1.00 59.03 98 GLN A CA 1
ATOM 780 C C . GLN A 1 98 ? -1.178 13.060 17.920 1.00 59.03 98 GLN A C 1
ATOM 782 O O . GLN A 1 98 ? -1.461 12.952 19.106 1.00 59.03 98 GLN A O 1
ATOM 787 N N . ARG A 1 99 ? -1.164 14.245 17.296 1.00 54.16 99 ARG A N 1
ATOM 788 C CA . ARG A 1 99 ? -1.405 15.509 18.003 1.00 54.16 99 ARG A CA 1
ATOM 789 C C . ARG A 1 99 ? -2.837 15.641 18.531 1.00 54.16 99 ARG A C 1
ATOM 791 O O . ARG A 1 99 ? -3.027 16.125 19.635 1.00 54.16 99 ARG A O 1
ATOM 798 N N . CYS A 1 100 ? -3.842 15.176 17.784 1.00 53.00 100 CYS A N 1
ATOM 799 C CA . CYS A 1 100 ? -5.224 15.125 18.284 1.00 53.00 100 CYS A CA 1
ATOM 800 C C . CYS A 1 100 ? -5.421 14.119 19.429 1.00 53.00 100 CYS A C 1
ATOM 802 O O . CYS A 1 100 ? -6.382 14.253 20.175 1.00 53.00 100 CYS A O 1
ATOM 804 N N . ASN A 1 101 ? -4.536 13.130 19.571 1.00 49.00 101 ASN A N 1
ATOM 805 C CA . ASN A 1 101 ? -4.593 12.140 20.645 1.00 49.00 101 ASN A CA 1
ATOM 806 C C . ASN A 1 101 ? -3.842 12.587 21.918 1.00 49.00 101 ASN A C 1
ATOM 808 O O . ASN A 1 101 ? -3.990 11.948 22.950 1.00 49.00 101 ASN A O 1
ATOM 812 N N . GLU A 1 102 ? -3.036 13.654 21.844 1.00 49.94 102 GLU A N 1
ATOM 813 C CA . GLU A 1 102 ? -2.371 14.302 22.992 1.00 49.94 102 GLU A CA 1
ATOM 814 C C . GLU A 1 102 ? -3.187 15.478 23.571 1.00 49.94 102 GLU A C 1
ATOM 816 O O . GLU A 1 102 ? -2.894 15.948 24.667 1.00 49.94 102 GLU A O 1
ATOM 821 N N . GLU A 1 103 ? -4.203 15.965 22.847 1.00 49.75 103 GLU A N 1
ATOM 822 C CA . GLU A 1 103 ? -5.119 17.038 23.281 1.00 49.75 103 GLU A CA 1
ATOM 823 C C . GLU A 1 103 ? -6.413 16.509 23.957 1.00 49.75 103 GLU A C 1
ATOM 825 O O . GLU A 1 103 ? -7.326 17.291 24.234 1.00 49.75 103 GLU A O 1
ATOM 830 N N . LEU A 1 104 ? -6.485 15.200 24.242 1.00 44.31 104 LEU A N 1
ATOM 831 C CA . LEU A 1 104 ? -7.539 14.493 24.996 1.00 44.31 104 LEU A CA 1
ATOM 832 C C . LEU A 1 104 ? -6.952 13.874 26.271 1.00 44.31 104 LEU A C 1
ATOM 834 O O . LEU A 1 104 ? -7.662 13.895 27.301 1.00 44.31 104 LEU A O 1
#

Organism: Opisthorchis viverrini (NCBI:txid6198)

Radius of gyration: 15.41 Å; Cα contacts (8 Å, |Δi|>4): 46; chains: 1; bounding box: 35×24×47 Å

Sequence (104 aa):
MDLSTGKTKLVAGQYHSKYEFADDIRLMFNNCYKYNGEDSDVAKVGKLLQAIFEESFVKVPDDESGVVPSPDRSIDQNLYQLIQNAIKGHQRLTVRFQRCNEEL

Nearest PDB structures (foldseek):
  7amh-assembly2_B  TM=9.716E-01  e=2.739E-06  Schistosoma mansoni
  5ulc-assembly1_X  TM=7.214E-01  e=1.922E-02  Plasmodium falciparum 3D7
  5c4q-assembly1_A  TM=8.420E-01  e=8.411E-02  Leishmania donovani BPK282A1
  6np7-assembly1_A  TM=8.221E-01  e=1.882E-01  Trypanosoma cruzi
  4pkl-assembly2_B  TM=8.509E-01  e=6.295E-01  Trypanosoma brucei brucei TREU927

Solvent-accessible surface area (backbone atoms only — not comparable to full-atom values): 6182 Å² total; per-residue (Å²): 106,50,71,69,58,54,48,51,40,53,76,69,63,70,48,96,44,74,62,58,51,47,52,47,55,50,46,26,48,52,49,45,28,70,76,59,34,70,85,30,72,68,24,51,54,43,53,55,52,48,53,55,46,55,63,52,51,73,71,51,78,78,80,90,55,96,61,77,82,57,97,77,66,76,69,57,67,64,60,54,50,54,48,53,49,51,53,55,50,49,54,54,52,52,54,50,54,53,53,61,63,71,77,110

pLDDT: mean 78.94, std 16.54, range [44.31, 97.25]

Secondary structure (DSSP, 8-state):
--HHHHHHHHHTT--SSHHHHHHHHHHHHHHHHHHH-TTSHHHHHHHHHHHHHHHHHHTSPP----S---TTS---HHHHHHHHHHHHHHHHHHHHHHHHHH--